Protein AF-A0A962XBY8-F1 (afdb_monomer)

Radius of gyration: 13.16 Å; Cα contacts (8 Å, |Δi|>4): 207; chains: 1; bounding box: 30×28×30 Å

Solvent-accessible surface area (backbone atoms only — not comparable to full-atom values): 6707 Å² total; per-residue (Å²): 103,71,78,61,36,73,37,82,27,82,61,38,67,49,79,42,83,53,82,60,37,78,82,29,11,80,44,38,37,76,54,48,51,42,21,38,78,32,38,23,48,26,38,40,35,40,16,16,25,25,55,62,75,61,38,72,72,44,94,37,46,77,48,57,77,46,77,25,89,48,69,56,82,91,74,88,79,80,87,74,90,57,76,45,75,57,98,93,44,76,49,51,70,91,45,39,77,48,75,62,96,90,48,74,48,78,36,85,55,81,92,120

Structure (mmCIF, N/CA/C/O backbone):
data_AF-A0A962XBY8-F1
#
_entry.id   AF-A0A962XBY8-F1
#
loop_
_atom_site.group_PDB
_atom_site.id
_atom_site.type_symbol
_atom_site.label_atom_id
_atom_site.label_alt_id
_atom_site.label_comp_id
_atom_site.label_asym_id
_atom_site.label_entity_id
_atom_site.label_seq_id
_atom_site.pdbx_PDB_ins_code
_atom_site.Cartn_x
_atom_site.Cartn_y
_atom_site.Cartn_z
_atom_site.occupancy
_atom_site.B_iso_or_equiv
_atom_site.auth_seq_id
_atom_site.auth_comp_id
_atom_site.auth_asym_id
_atom_site.auth_atom_id
_atom_site.pdbx_PDB_model_num
ATOM 1 N N . VAL A 1 1 ? 5.085 7.763 -0.174 1.00 92.06 1 VAL A N 1
ATOM 2 C CA . VAL A 1 1 ? 5.160 6.324 0.182 1.00 92.06 1 VAL A CA 1
ATOM 3 C C . VAL A 1 1 ? 6.107 6.115 1.346 1.00 92.06 1 VAL A C 1
ATOM 5 O O . VAL A 1 1 ? 5.601 6.061 2.448 1.00 92.06 1 VAL A O 1
ATOM 8 N N . ARG A 1 2 ? 7.439 6.112 1.156 1.00 95.56 2 ARG A N 1
ATOM 9 C CA . ARG A 1 2 ? 8.401 5.907 2.261 1.00 95.56 2 ARG A CA 1
ATOM 10 C C . ARG A 1 2 ? 8.105 6.756 3.501 1.00 95.56 2 ARG A C 1
ATOM 12 O O . ARG A 1 2 ? 7.897 6.184 4.550 1.00 95.56 2 ARG A O 1
ATOM 19 N N . SER A 1 3 ? 8.017 8.077 3.350 1.00 95.62 3 SER A N 1
ATOM 20 C CA . SER A 1 3 ? 7.776 8.987 4.479 1.00 95.62 3 SER A CA 1
ATOM 21 C C . SER A 1 3 ? 6.479 8.699 5.240 1.00 95.62 3 SER A C 1
ATOM 23 O O . SER A 1 3 ? 6.415 8.962 6.425 1.00 95.62 3 SER A O 1
ATOM 25 N N . ALA A 1 4 ? 5.450 8.173 4.566 1.00 96.00 4 ALA A N 1
ATOM 26 C CA . ALA A 1 4 ? 4.215 7.768 5.230 1.00 96.00 4 ALA A CA 1
ATOM 27 C C . ALA A 1 4 ? 4.419 6.456 6.000 1.00 96.00 4 ALA A C 1
ATOM 29 O O . ALA A 1 4 ? 3.989 6.346 7.133 1.00 96.00 4 ALA A O 1
ATOM 30 N N . LEU A 1 5 ? 5.131 5.490 5.413 1.00 97.38 5 LEU A N 1
ATOM 31 C CA . LEU A 1 5 ? 5.428 4.206 6.057 1.00 97.38 5 LEU A CA 1
ATOM 32 C C . LEU A 1 5 ? 6.431 4.315 7.215 1.00 97.38 5 LEU A C 1
ATOM 34 O O . LEU A 1 5 ? 6.529 3.378 7.991 1.00 97.38 5 LEU A O 1
ATOM 38 N N . GLU A 1 6 ? 7.170 5.425 7.324 1.00 97.56 6 GLU A N 1
ATOM 39 C CA . GLU A 1 6 ? 8.032 5.754 8.475 1.00 97.56 6 GLU A CA 1
ATOM 40 C C . GLU A 1 6 ? 7.229 6.247 9.694 1.00 97.56 6 GLU A C 1
ATOM 42 O O . GLU A 1 6 ? 7.770 6.321 10.795 1.00 97.56 6 GLU A O 1
ATOM 47 N N . GLU A 1 7 ? 5.957 6.609 9.513 1.00 97.50 7 GLU A N 1
ATOM 48 C CA . GLU A 1 7 ? 5.066 7.010 10.603 1.00 97.50 7 GLU A CA 1
ATOM 49 C C . GLU A 1 7 ? 4.386 5.777 11.228 1.00 97.50 7 GLU A C 1
ATOM 51 O O . GLU A 1 7 ? 4.189 4.774 10.531 1.00 97.50 7 GLU A O 1
ATOM 56 N N . PRO A 1 8 ? 3.972 5.850 12.511 1.00 97.94 8 PRO A N 1
ATOM 57 C CA . PRO A 1 8 ? 3.208 4.784 13.154 1.00 97.94 8 PRO A CA 1
ATOM 58 C C . PRO A 1 8 ? 1.958 4.429 12.348 1.00 97.94 8 PRO A C 1
ATOM 60 O O . PRO A 1 8 ? 1.123 5.287 12.050 1.00 97.94 8 PRO A O 1
ATOM 63 N N . GLY A 1 9 ? 1.836 3.162 11.970 1.00 96.88 9 GLY A N 1
ATOM 64 C CA . GLY A 1 9 ? 0.710 2.650 11.206 1.00 96.88 9 GLY A CA 1
ATOM 65 C C . GLY A 1 9 ? -0.546 2.529 12.055 1.00 96.88 9 GLY A C 1
ATOM 66 O O . GLY A 1 9 ? -1.615 2.890 11.577 1.00 96.88 9 GLY A O 1
ATOM 67 N N . ASP A 1 10 ? -0.430 2.082 13.309 1.00 96.69 10 ASP A N 1
ATOM 68 C CA . ASP A 1 10 ? -1.551 1.856 14.238 1.00 96.69 10 ASP A CA 1
ATOM 69 C C . ASP A 1 10 ? -2.688 1.018 13.617 1.00 96.69 10 ASP A C 1
ATOM 71 O O . ASP A 1 10 ? -3.874 1.296 13.798 1.00 96.69 10 ASP A O 1
ATOM 75 N N . GLY A 1 11 ? -2.329 0.008 12.818 1.00 96.25 11 GLY A N 1
ATOM 76 C CA . GLY A 1 11 ? -3.283 -0.836 12.095 1.00 96.25 11 GLY A CA 1
ATOM 77 C C . GLY A 1 11 ? -3.970 -0.150 10.907 1.00 96.25 11 GLY A C 1
ATOM 78 O O . GLY A 1 11 ? -4.914 -0.703 10.345 1.00 96.25 11 GLY A O 1
ATOM 79 N N . ARG A 1 12 ? -3.519 1.040 10.490 1.00 97.69 12 ARG A N 1
ATOM 80 C CA . ARG A 1 12 ? -4.036 1.729 9.299 1.00 97.69 12 ARG A CA 1
ATOM 81 C C . ARG A 1 12 ? -3.569 1.054 8.011 1.00 97.69 12 ARG A C 1
ATOM 83 O O . ARG A 1 12 ? -2.584 0.313 7.978 1.00 97.69 12 ARG A O 1
ATOM 90 N N . VAL A 1 13 ? -4.283 1.356 6.930 1.00 98.25 13 VAL A N 1
ATOM 91 C CA . VAL A 1 13 ? -3.955 0.930 5.566 1.00 98.25 13 VAL A CA 1
ATOM 92 C C . VAL A 1 13 ? -3.509 2.144 4.756 1.00 98.25 13 VAL A C 1
ATOM 94 O O . VAL A 1 13 ? -4.223 3.144 4.691 1.00 98.25 13 VAL A O 1
ATOM 97 N N . LEU A 1 14 ? -2.344 2.064 4.110 1.00 98.31 14 LEU A N 1
ATOM 98 C CA . LEU A 1 14 ? -1.866 3.118 3.215 1.00 98.31 14 LEU A CA 1
ATOM 99 C C . LEU A 1 14 ? -2.427 2.909 1.807 1.00 98.31 14 LEU A C 1
ATOM 101 O O . LEU A 1 14 ? -2.118 1.913 1.157 1.00 98.31 14 LEU A O 1
ATOM 105 N N . VAL A 1 15 ? -3.172 3.884 1.287 1.00 98.38 15 VAL A N 1
ATOM 106 C CA . VAL A 1 15 ? -3.629 3.884 -0.110 1.00 98.38 15 VAL A CA 1
ATOM 107 C C . VAL A 1 15 ? -2.764 4.821 -0.944 1.00 98.38 15 VAL A C 1
ATOM 109 O O . VAL A 1 15 ? -2.611 5.996 -0.621 1.00 98.38 15 VAL A O 1
ATOM 112 N N . VAL A 1 16 ? -2.200 4.308 -2.035 1.00 97.88 16 VAL A N 1
ATOM 113 C CA . VAL A 1 16 ? -1.316 5.052 -2.934 1.00 97.88 16 VAL A CA 1
ATOM 114 C C . VAL A 1 16 ? -1.897 5.057 -4.338 1.00 97.88 16 VAL A C 1
ATOM 116 O O . VAL A 1 16 ? -1.961 4.018 -4.999 1.00 97.88 16 VAL A O 1
ATOM 119 N N . ASP A 1 17 ? -2.240 6.244 -4.833 1.00 97.81 17 ASP A N 1
ATOM 120 C CA . ASP A 1 17 ? -2.570 6.419 -6.242 1.00 97.81 17 ASP A CA 1
ATOM 121 C C . ASP A 1 17 ? -1.311 6.683 -7.082 1.00 97.81 17 ASP A C 1
ATOM 123 O O . ASP A 1 17 ? -0.745 7.775 -7.085 1.00 97.81 17 ASP A O 1
ATOM 127 N N . GLY A 1 18 ? -0.852 5.654 -7.795 1.00 96.69 18 GLY A N 1
ATOM 128 C CA . GLY A 1 18 ? 0.250 5.733 -8.753 1.00 96.69 18 GLY A CA 1
ATOM 129 C C . GLY A 1 18 ? -0.172 6.129 -10.169 1.00 96.69 18 GLY A C 1
ATOM 130 O O . GLY A 1 18 ? 0.623 5.977 -11.104 1.00 96.69 18 GLY A O 1
ATOM 131 N N . GLY A 1 19 ? -1.428 6.544 -10.358 1.00 96.62 19 GLY A N 1
ATOM 132 C CA . GLY A 1 19 ? -2.034 6.786 -11.664 1.00 96.62 19 GLY A CA 1
ATOM 133 C C . GLY A 1 19 ? -2.202 5.516 -12.503 1.00 96.62 19 GLY A C 1
ATOM 134 O O . GLY A 1 19 ? -2.254 5.601 -13.728 1.00 96.62 19 GLY A O 1
ATOM 135 N N . GLY A 1 20 ? -2.195 4.332 -11.878 1.00 97.12 20 GLY A N 1
ATOM 136 C CA . GLY A 1 20 ? -2.258 3.043 -12.573 1.00 97.12 20 GLY A CA 1
ATOM 137 C C . GLY A 1 20 ? -1.025 2.744 -13.434 1.00 97.12 20 GLY A C 1
ATOM 138 O O . GLY A 1 20 ? -1.085 1.944 -14.366 1.00 97.12 20 GLY A O 1
ATOM 139 N N . SER A 1 21 ? 0.102 3.417 -13.176 1.00 96.69 21 SER A N 1
ATOM 140 C CA . SER A 1 21 ? 1.305 3.276 -13.996 1.00 96.69 21 SER A CA 1
ATOM 141 C C . SER A 1 21 ? 1.921 1.883 -13.861 1.00 96.69 21 SER A C 1
ATOM 143 O O . SER A 1 21 ? 2.378 1.495 -12.787 1.00 96.69 21 SER A O 1
ATOM 145 N N . MET A 1 22 ? 2.062 1.196 -14.997 1.00 97.56 22 MET A N 1
ATOM 146 C CA . MET A 1 22 ? 2.742 -0.102 -15.102 1.00 97.56 22 MET A CA 1
ATOM 147 C C . MET A 1 22 ? 4.238 0.012 -15.441 1.00 97.56 22 MET A C 1
ATOM 149 O O . MET A 1 22 ? 4.875 -0.981 -15.763 1.00 97.56 22 MET A O 1
ATOM 153 N N . ARG A 1 23 ? 4.811 1.225 -15.430 1.00 97.25 23 ARG A N 1
ATOM 154 C CA . ARG A 1 23 ? 6.182 1.497 -15.922 1.00 97.25 23 ARG A CA 1
ATOM 155 C C . ARG A 1 23 ? 7.280 1.359 -14.865 1.00 97.25 23 ARG A C 1
ATOM 157 O O . ARG A 1 23 ? 8.461 1.351 -15.203 1.00 97.25 23 ARG A O 1
ATOM 164 N N . CYS A 1 24 ? 6.915 1.362 -13.587 1.00 96.69 24 CYS A N 1
ATOM 165 C CA . CYS A 1 24 ? 7.847 1.249 -12.469 1.00 96.69 24 CYS A CA 1
ATOM 166 C C . CYS A 1 24 ? 7.112 0.849 -11.186 1.00 96.69 24 CYS A C 1
ATOM 168 O O . CYS A 1 24 ? 5.906 1.053 -11.064 1.00 96.69 24 CYS A O 1
ATOM 170 N N . ALA A 1 25 ? 7.856 0.298 -10.231 1.00 97.62 25 ALA A N 1
ATOM 171 C CA . ALA A 1 25 ? 7.363 -0.097 -8.925 1.00 97.62 25 ALA A CA 1
ATOM 172 C C . ALA A 1 25 ? 7.411 1.052 -7.908 1.00 97.62 25 ALA A C 1
ATOM 174 O O . ALA A 1 25 ? 8.436 1.733 -7.751 1.00 97.62 25 ALA A O 1
ATOM 175 N N . LEU A 1 26 ? 6.307 1.232 -7.183 1.00 97.25 26 LEU A N 1
ATOM 176 C CA . LEU A 1 26 ? 6.166 2.209 -6.098 1.00 97.25 26 LEU A CA 1
ATOM 177 C C . LEU A 1 26 ? 6.527 1.631 -4.723 1.00 97.25 26 LEU A C 1
ATOM 179 O O . LEU A 1 26 ? 6.893 2.388 -3.824 1.00 97.25 26 LEU A O 1
ATOM 183 N N . LEU A 1 27 ? 6.473 0.305 -4.591 1.00 97.69 27 LEU A N 1
ATOM 184 C CA . LEU A 1 27 ? 6.789 -0.454 -3.383 1.00 97.69 27 LEU A CA 1
ATOM 185 C C . LEU A 1 27 ? 7.668 -1.657 -3.737 1.00 97.69 27 LEU A C 1
ATOM 187 O O . LEU A 1 27 ? 7.494 -2.265 -4.793 1.00 97.69 27 LEU A O 1
ATOM 191 N N . GLY A 1 28 ? 8.608 -1.970 -2.853 1.00 98.06 28 GLY A N 1
ATOM 192 C CA . GLY A 1 28 ? 9.381 -3.211 -2.847 1.00 98.06 28 GLY A CA 1
ATOM 193 C C . GLY A 1 28 ? 9.458 -3.754 -1.422 1.00 98.06 28 GLY A C 1
ATOM 194 O O . GLY A 1 28 ? 8.945 -3.109 -0.503 1.00 98.06 28 GLY A O 1
ATOM 195 N N . ASP A 1 29 ? 10.130 -4.886 -1.262 1.00 98.12 29 ASP A N 1
ATOM 196 C CA . ASP A 1 29 ? 10.375 -5.588 0.007 1.00 98.12 29 ASP A CA 1
ATOM 197 C C . ASP A 1 29 ? 10.760 -4.657 1.170 1.00 98.12 29 ASP A C 1
ATOM 199 O O . ASP A 1 29 ? 10.032 -4.579 2.149 1.00 98.12 29 ASP A O 1
ATOM 203 N N . GLN A 1 30 ? 11.787 -3.820 1.011 1.00 98.06 30 GLN A N 1
ATOM 204 C CA . GLN A 1 30 ? 12.281 -2.916 2.061 1.00 98.06 30 GLN A CA 1
ATOM 205 C C . GLN A 1 30 ? 11.240 -1.912 2.569 1.00 98.06 30 GLN A C 1
ATOM 207 O O . GLN A 1 30 ? 11.378 -1.354 3.652 1.00 98.06 30 GLN A O 1
ATOM 212 N N . LEU A 1 31 ? 10.260 -1.556 1.734 1.00 98.19 31 LEU A N 1
ATOM 213 C CA . LEU A 1 31 ? 9.177 -0.673 2.161 1.00 98.19 31 LEU A CA 1
ATOM 214 C C . LEU A 1 31 ? 8.025 -1.462 2.782 1.00 98.19 31 LEU A C 1
ATOM 216 O O . LEU A 1 31 ? 7.323 -0.899 3.611 1.00 98.19 31 LEU A O 1
ATOM 220 N N . ALA A 1 32 ? 7.827 -2.719 2.385 1.00 98.56 32 ALA A N 1
ATOM 221 C CA . ALA A 1 32 ? 6.882 -3.612 3.043 1.00 98.56 32 ALA A CA 1
ATOM 222 C C . ALA A 1 32 ? 7.374 -3.980 4.455 1.00 98.56 32 ALA A C 1
ATOM 224 O O . ALA A 1 32 ? 6.604 -3.838 5.395 1.00 98.56 32 ALA A O 1
ATOM 225 N N . GLU A 1 33 ? 8.658 -4.318 4.618 1.00 98.56 33 GLU A N 1
ATOM 226 C CA . GLU A 1 33 ? 9.309 -4.530 5.926 1.00 98.56 33 GLU A CA 1
ATOM 227 C C . GLU A 1 33 ? 9.132 -3.302 6.824 1.00 98.56 33 GLU A C 1
ATOM 229 O O . GLU A 1 33 ? 8.621 -3.398 7.930 1.00 98.56 33 GLU A O 1
ATOM 234 N N . LEU A 1 34 ? 9.439 -2.109 6.307 1.00 98.56 34 LEU A N 1
ATOM 235 C CA . LEU A 1 34 ? 9.257 -0.863 7.054 1.00 98.56 34 LEU A CA 1
ATOM 236 C C . LEU A 1 34 ? 7.798 -0.626 7.485 1.00 98.56 34 LEU A C 1
ATOM 238 O O . LEU A 1 34 ? 7.546 -0.039 8.534 1.00 98.56 34 LEU A O 1
ATOM 242 N N . ALA A 1 35 ? 6.832 -1.036 6.663 1.00 98.56 35 ALA A N 1
ATOM 243 C CA . ALA A 1 35 ? 5.418 -0.915 6.995 1.00 98.56 35 ALA A CA 1
ATOM 244 C C . ALA A 1 35 ? 5.025 -1.878 8.122 1.00 98.56 35 ALA A C 1
ATOM 246 O O . ALA A 1 35 ? 4.324 -1.475 9.048 1.00 98.56 35 ALA A O 1
ATOM 247 N N . GLU A 1 36 ? 5.502 -3.121 8.055 1.00 98.50 36 GLU A N 1
ATOM 248 C CA . GLU A 1 36 ? 5.331 -4.116 9.113 1.00 98.50 36 GLU A CA 1
ATOM 249 C C . GLU A 1 36 ? 5.946 -3.629 10.433 1.00 98.50 36 GLU A C 1
ATOM 251 O O . GLU A 1 36 ? 5.251 -3.567 11.447 1.00 98.50 36 GLU A O 1
ATOM 256 N N . GLU A 1 37 ? 7.210 -3.196 10.406 1.00 98.50 37 GLU A N 1
ATOM 257 C CA . GLU A 1 37 ? 7.945 -2.690 11.572 1.00 98.50 37 GLU A CA 1
ATOM 258 C C . GLU A 1 37 ? 7.222 -1.519 12.255 1.00 98.50 37 GLU A C 1
ATOM 260 O O . GLU A 1 37 ? 7.226 -1.414 13.482 1.00 98.50 37 GLU A O 1
ATOM 265 N N . ASN A 1 38 ? 6.565 -0.656 11.473 1.00 98.62 38 ASN A N 1
ATOM 266 C CA . ASN A 1 38 ? 5.803 0.482 11.987 1.00 98.62 38 ASN A CA 1
ATOM 267 C C . ASN A 1 38 ? 4.321 0.171 12.259 1.00 98.62 38 ASN A C 1
ATOM 269 O O . ASN A 1 38 ? 3.560 1.081 12.583 1.00 98.62 38 ASN A O 1
ATOM 273 N N . GLY A 1 39 ? 3.884 -1.087 12.161 1.00 98.31 39 GLY A N 1
ATOM 274 C CA . GLY A 1 39 ? 2.538 -1.511 12.557 1.00 98.31 39 GLY A CA 1
ATOM 275 C C . GLY A 1 39 ? 1.425 -1.129 11.577 1.00 98.31 39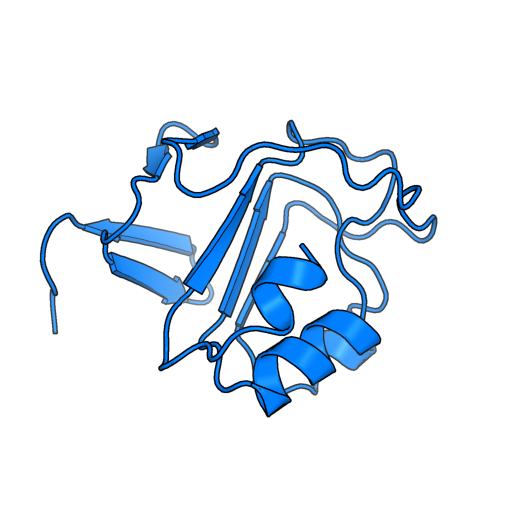 GLY A C 1
ATOM 276 O O . GLY A 1 39 ? 0.286 -0.903 11.992 1.00 98.31 39 GLY A O 1
ATOM 277 N N . TRP A 1 40 ? 1.726 -1.022 10.283 1.00 98.69 40 TRP A N 1
ATOM 278 C CA . TRP A 1 40 ? 0.708 -0.878 9.239 1.00 98.69 40 TRP A CA 1
ATOM 279 C C . TRP A 1 40 ? -0.015 -2.207 9.005 1.00 98.69 40 TRP A C 1
ATOM 281 O O . TRP A 1 40 ? 0.616 -3.256 8.917 1.00 98.69 40 TRP A O 1
ATOM 291 N N . ALA A 1 41 ? -1.340 -2.172 8.837 1.00 98.12 41 ALA A N 1
ATOM 292 C CA . ALA A 1 41 ? -2.107 -3.374 8.496 1.00 98.12 41 ALA A CA 1
ATOM 293 C C . ALA A 1 41 ? -1.945 -3.761 7.018 1.00 98.12 41 ALA A C 1
ATOM 295 O O . ALA A 1 41 ? -2.000 -4.938 6.657 1.00 98.12 41 ALA A O 1
ATOM 296 N N . GLY A 1 42 ? -1.746 -2.771 6.144 1.00 98.25 42 GLY A N 1
ATOM 297 C CA . GLY A 1 42 ? -1.552 -3.040 4.730 1.00 98.25 42 GLY A CA 1
ATOM 298 C C . GLY A 1 42 ? -1.323 -1.818 3.853 1.00 98.25 42 GLY A C 1
ATOM 299 O O . GLY A 1 42 ? -1.364 -0.669 4.294 1.00 98.25 42 GLY A O 1
ATOM 300 N N . ILE A 1 43 ? -1.080 -2.089 2.573 1.00 98.62 43 ILE A N 1
ATOM 301 C CA . ILE A 1 43 ? -0.773 -1.111 1.536 1.00 98.62 43 ILE A CA 1
ATOM 302 C C . ILE A 1 43 ? -1.554 -1.471 0.267 1.00 98.62 43 ILE A C 1
ATOM 304 O O . ILE A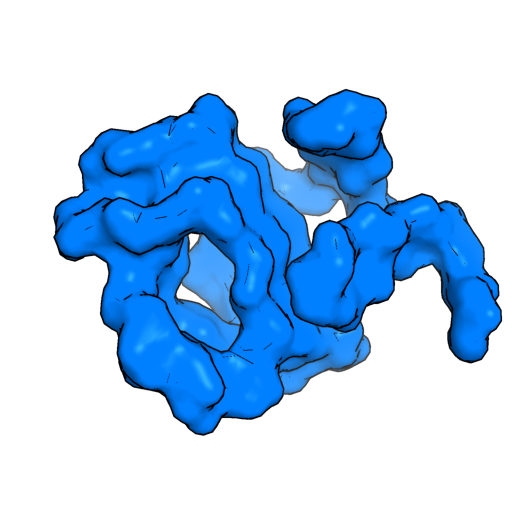 1 43 ? -1.441 -2.577 -0.264 1.00 98.62 43 ILE A O 1
ATOM 308 N N . VAL A 1 44 ? -2.314 -0.516 -0.262 1.00 98.50 44 VAL A N 1
ATOM 309 C CA . VAL A 1 44 ? -3.024 -0.626 -1.542 1.00 98.50 44 VAL A CA 1
ATOM 310 C C . VAL A 1 44 ? -2.383 0.322 -2.545 1.00 98.50 44 VAL A C 1
ATOM 312 O O . VAL A 1 44 ? -2.282 1.521 -2.296 1.00 98.50 44 VAL A O 1
ATOM 315 N N . ILE A 1 45 ? -1.960 -0.195 -3.696 1.00 98.19 45 ILE A N 1
ATOM 316 C CA . ILE A 1 45 ? -1.249 0.572 -4.721 1.00 98.19 45 ILE A CA 1
ATOM 317 C C . ILE A 1 45 ? -1.988 0.497 -6.052 1.00 98.19 45 ILE A C 1
ATOM 319 O O . ILE A 1 45 ? -2.022 -0.543 -6.708 1.00 98.19 45 ILE A O 1
ATOM 323 N N . ASN A 1 46 ? -2.493 1.638 -6.519 1.00 98.25 46 ASN A N 1
ATOM 324 C CA . ASN A 1 46 ? -2.921 1.803 -7.906 1.00 98.25 46 ASN A CA 1
ATOM 325 C C . ASN A 1 46 ? -1.692 1.967 -8.821 1.00 98.25 46 ASN A C 1
ATOM 327 O O . ASN A 1 46 ? -1.353 3.066 -9.265 1.00 98.25 46 ASN A O 1
ATOM 331 N N . GLY A 1 47 ? -0.970 0.871 -9.039 1.00 98.00 47 GLY A N 1
ATOM 332 C CA . GLY A 1 47 ? 0.295 0.812 -9.769 1.00 98.00 47 GLY A CA 1
ATOM 333 C C . GLY A 1 47 ? 1.029 -0.506 -9.517 1.00 98.00 47 GLY A C 1
ATOM 334 O O . GLY A 1 47 ? 0.454 -1.446 -8.966 1.00 98.00 47 GLY A O 1
ATOM 335 N N . CYS A 1 48 ? 2.302 -0.577 -9.911 1.00 98.25 48 CYS A N 1
ATOM 336 C CA . CYS A 1 48 ? 3.120 -1.777 -9.717 1.00 98.25 48 CYS A CA 1
ATOM 337 C C . CYS A 1 48 ? 3.909 -1.790 -8.402 1.00 98.25 48 CYS A C 1
ATOM 339 O O . CYS A 1 48 ? 4.304 -0.750 -7.864 1.00 98.25 48 CYS A O 1
ATOM 341 N N . ILE A 1 49 ? 4.242 -3.004 -7.971 1.00 98.50 49 ILE A N 1
ATOM 342 C CA . ILE A 1 49 ? 5.252 -3.306 -6.948 1.00 98.50 49 ILE A CA 1
ATOM 343 C C . ILE A 1 49 ? 6.416 -4.084 -7.561 1.00 98.50 49 ILE A C 1
ATOM 345 O O . ILE A 1 49 ? 6.425 -4.381 -8.754 1.00 98.50 49 ILE A O 1
ATOM 349 N N . ARG A 1 50 ? 7.411 -4.426 -6.754 1.00 98.44 50 ARG A N 1
ATOM 350 C CA . ARG A 1 50 ? 8.475 -5.375 -7.094 1.00 98.44 50 ARG A CA 1
ATOM 351 C C . ARG A 1 50 ? 8.765 -6.270 -5.896 1.00 98.44 50 ARG A C 1
ATOM 353 O O . ARG A 1 50 ? 8.212 -6.036 -4.831 1.00 98.44 50 ARG A O 1
ATOM 360 N N . ASP A 1 51 ? 9.629 -7.262 -6.084 1.00 98.19 51 ASP A N 1
ATOM 361 C CA . ASP A 1 51 ? 10.073 -8.163 -5.013 1.00 98.19 51 ASP A CA 1
ATOM 362 C C . ASP A 1 51 ? 8.899 -8.958 -4.396 1.00 98.19 51 ASP A C 1
ATOM 364 O O . ASP A 1 51 ? 8.878 -9.262 -3.210 1.00 98.19 51 ASP A O 1
ATOM 368 N N . SER A 1 52 ? 7.901 -9.314 -5.218 1.00 97.88 52 SER A N 1
ATOM 369 C CA . SER A 1 52 ? 6.631 -9.908 -4.766 1.00 97.88 52 SER A CA 1
ATOM 370 C C . SER A 1 52 ? 6.783 -11.212 -3.988 1.00 97.88 52 SER A C 1
ATOM 372 O O . SER A 1 52 ? 5.956 -11.494 -3.132 1.00 97.88 52 SER A O 1
ATOM 374 N N . ALA A 1 53 ? 7.815 -12.006 -4.289 1.00 98.19 53 ALA A N 1
ATOM 375 C CA . ALA A 1 53 ? 8.098 -13.234 -3.552 1.00 98.19 53 ALA A CA 1
ATOM 376 C C . ALA A 1 53 ? 8.517 -12.934 -2.105 1.00 98.19 53 ALA A C 1
ATOM 378 O O . ALA A 1 53 ? 7.987 -13.551 -1.195 1.00 98.19 53 ALA A O 1
ATOM 379 N N . ALA A 1 54 ? 9.393 -11.946 -1.902 1.00 98.31 54 ALA A N 1
ATOM 380 C CA . ALA A 1 54 ? 9.790 -11.506 -0.567 1.00 98.31 54 ALA A CA 1
ATOM 381 C C . ALA A 1 54 ? 8.623 -10.822 0.159 1.00 98.31 54 ALA A C 1
ATOM 383 O O . ALA A 1 54 ? 8.355 -11.126 1.312 1.00 98.31 54 ALA A O 1
ATOM 384 N N . ILE A 1 55 ? 7.860 -9.969 -0.538 1.00 98.38 55 ILE A N 1
ATOM 385 C CA . ILE A 1 55 ? 6.665 -9.323 0.033 1.00 98.38 55 ILE A CA 1
ATOM 386 C C . ILE A 1 55 ? 5.641 -10.346 0.536 1.00 98.38 55 ILE A C 1
ATOM 388 O O . ILE A 1 55 ? 5.022 -10.109 1.565 1.00 98.38 55 ILE A O 1
ATOM 392 N N . ALA A 1 56 ? 5.472 -11.479 -0.149 1.00 97.62 56 ALA A N 1
ATOM 393 C CA . ALA A 1 56 ? 4.536 -12.522 0.269 1.00 97.62 56 ALA A CA 1
ATOM 394 C C . ALA A 1 56 ? 4.911 -13.202 1.602 1.00 97.62 56 ALA A C 1
ATOM 396 O O . ALA A 1 56 ? 4.058 -13.851 2.202 1.00 97.62 56 ALA A O 1
ATOM 397 N N . GLU A 1 57 ? 6.160 -13.066 2.056 1.00 98.44 57 GLU A N 1
ATOM 398 C CA . GLU A 1 57 ? 6.642 -13.611 3.330 1.00 98.44 57 GLU A CA 1
ATOM 399 C C . GLU A 1 57 ? 6.573 -12.590 4.481 1.00 98.44 57 GLU A C 1
ATOM 401 O O . GLU A 1 57 ? 6.723 -12.969 5.641 1.00 98.44 57 GLU A O 1
ATOM 406 N N . ILE A 1 58 ? 6.318 -11.312 4.181 1.00 98.38 58 ILE A N 1
ATOM 407 C CA . ILE A 1 58 ? 6.235 -10.235 5.174 1.00 98.38 58 ILE A CA 1
ATOM 408 C C . ILE A 1 58 ? 4.793 -10.152 5.699 1.00 98.38 58 ILE A C 1
ATOM 410 O O . ILE A 1 58 ? 3.860 -10.110 4.891 1.00 98.38 58 ILE A O 1
ATOM 414 N N . PRO A 1 59 ? 4.561 -10.084 7.024 1.00 97.94 59 PRO A N 1
ATOM 415 C CA . PRO A 1 59 ? 3.219 -10.076 7.603 1.00 97.94 59 PRO A CA 1
ATOM 416 C C . PRO A 1 59 ? 2.538 -8.693 7.520 1.00 97.94 59 PRO A C 1
ATOM 418 O O . PRO A 1 59 ? 2.053 -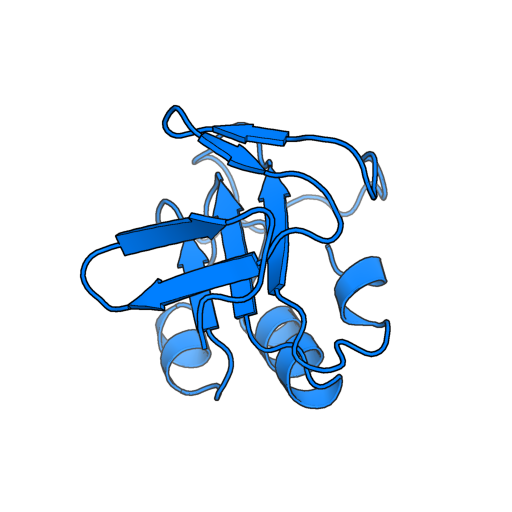8.154 8.511 1.00 97.94 59 PRO A O 1
ATOM 421 N N . VAL A 1 60 ? 2.456 -8.135 6.308 1.00 98.12 60 VAL A N 1
ATOM 422 C CA . VAL A 1 60 ? 1.723 -6.908 5.967 1.00 98.12 60 VAL A CA 1
ATOM 423 C C . VAL A 1 60 ? 0.906 -7.127 4.693 1.00 98.12 60 VAL A C 1
ATOM 425 O O . VAL A 1 60 ? 1.390 -7.690 3.710 1.00 98.12 60 VAL A O 1
ATOM 428 N N . GLY A 1 61 ? -0.352 -6.681 4.671 1.00 98.06 61 GLY A N 1
ATOM 429 C CA . GLY A 1 61 ? -1.193 -6.831 3.482 1.00 98.06 61 GLY A CA 1
ATOM 430 C C . GLY A 1 61 ? -0.697 -5.964 2.320 1.00 98.06 61 GLY A C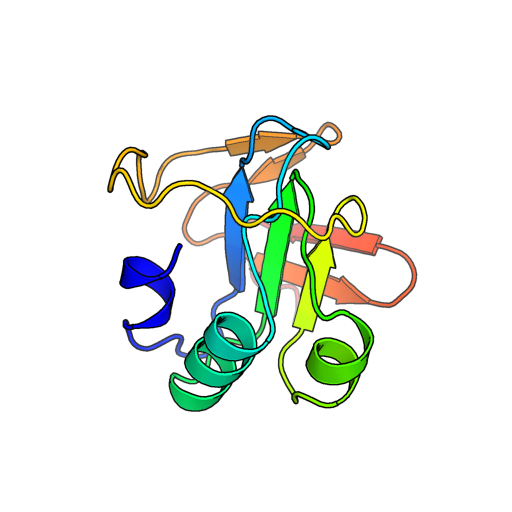 1
ATOM 431 O O . GLY A 1 61 ? -0.465 -4.772 2.499 1.00 98.06 61 GLY A O 1
ATOM 432 N N . VAL A 1 62 ? -0.582 -6.510 1.105 1.00 98.31 62 VAL A N 1
ATOM 433 C CA . VAL A 1 62 ? -0.239 -5.723 -0.094 1.00 98.31 62 VAL A CA 1
ATOM 434 C C . VAL A 1 62 ? -1.170 -6.061 -1.257 1.00 98.31 62 VAL A C 1
ATOM 436 O O . VAL A 1 62 ? -1.265 -7.209 -1.685 1.00 98.31 62 VAL A O 1
ATOM 439 N N . LYS A 1 63 ? -1.827 -5.040 -1.818 1.00 98.12 63 LYS A N 1
ATOM 440 C CA . LYS A 1 63 ? -2.597 -5.130 -3.071 1.00 98.12 63 LYS A CA 1
ATOM 441 C C . LYS A 1 63 ? -2.028 -4.164 -4.103 1.00 98.12 63 LYS A C 1
ATOM 443 O O . LYS A 1 63 ? -1.795 -2.996 -3.806 1.00 98.12 63 LYS A O 1
ATOM 448 N N . ALA A 1 64 ? -1.823 -4.645 -5.325 1.00 98.00 64 ALA A N 1
ATOM 449 C CA . ALA A 1 64 ? -1.260 -3.867 -6.424 1.00 98.00 64 ALA A CA 1
ATOM 450 C C . ALA A 1 64 ? -1.770 -4.357 -7.785 1.00 98.00 64 ALA A C 1
ATOM 452 O O . ALA A 1 64 ? -2.292 -5.465 -7.885 1.00 98.00 64 ALA A O 1
ATOM 453 N N . LEU A 1 65 ? -1.583 -3.560 -8.843 1.00 97.81 65 LEU A N 1
ATOM 454 C CA . LEU A 1 65 ? -1.996 -3.932 -10.206 1.00 97.81 65 LEU A CA 1
ATOM 455 C C . LEU A 1 65 ? -1.077 -4.972 -10.861 1.00 97.81 65 LEU A C 1
ATOM 457 O O . LEU A 1 65 ? -1.474 -5.639 -11.813 1.00 97.81 65 LEU A O 1
ATOM 461 N N . GLY A 1 66 ? 0.163 -5.092 -10.391 1.00 97.62 66 GLY A N 1
ATOM 462 C CA . GLY A 1 66 ? 1.119 -6.055 -10.921 1.00 97.62 66 GLY A CA 1
ATOM 463 C C . GLY A 1 66 ? 2.537 -5.840 -10.410 1.00 97.62 66 GLY A C 1
ATOM 464 O O . GLY A 1 66 ? 2.786 -5.040 -9.505 1.00 97.62 66 GLY A O 1
ATOM 465 N N . VAL A 1 67 ? 3.475 -6.563 -11.019 1.00 98.31 67 VAL A N 1
ATOM 466 C CA . VAL A 1 67 ? 4.900 -6.516 -10.681 1.00 98.31 67 VAL A CA 1
ATOM 467 C C . VAL A 1 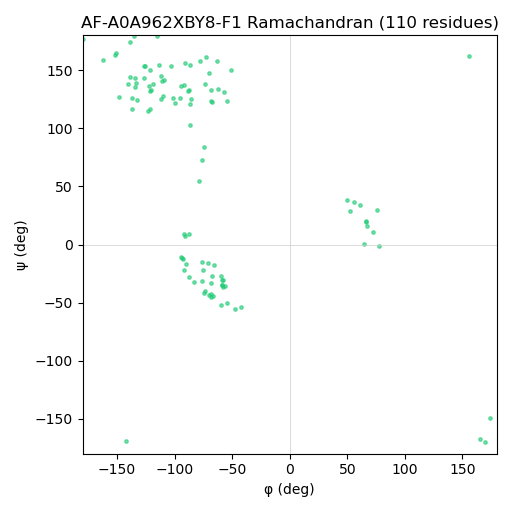67 ? 5.713 -5.867 -11.799 1.00 98.31 67 VAL A C 1
ATOM 469 O O . VAL A 1 67 ? 5.457 -6.094 -12.980 1.00 98.31 67 VAL A O 1
ATOM 472 N N . HIS A 1 68 ? 6.706 -5.054 -11.443 1.00 98.31 68 HIS A N 1
ATOM 473 C CA . HIS A 1 68 ? 7.616 -4.421 -12.393 1.00 98.31 68 HIS A CA 1
ATOM 474 C C . HIS A 1 68 ? 9.012 -4.219 -11.774 1.00 98.31 68 HIS A C 1
ATOM 476 O O . HIS A 1 68 ? 9.123 -3.561 -10.746 1.00 98.31 68 HIS A O 1
ATOM 482 N N . PRO A 1 69 ? 10.113 -4.672 -12.401 1.00 97.31 69 PRO A N 1
ATOM 483 C CA . PRO A 1 69 ? 11.439 -4.683 -11.765 1.00 97.31 69 PRO A CA 1
ATOM 484 C C . PRO A 1 69 ? 12.043 -3.286 -11.523 1.00 97.31 69 PRO A C 1
ATOM 486 O O . PRO A 1 69 ? 12.766 -3.059 -10.549 1.00 97.31 69 PRO A O 1
ATOM 489 N N . LEU A 1 70 ? 11.768 -2.326 -12.412 1.00 97.69 70 LEU A N 1
ATOM 490 C CA . LEU A 1 70 ? 12.297 -0.963 -12.304 1.00 97.69 70 LEU A CA 1
ATOM 491 C C . LEU A 1 70 ? 11.693 -0.220 -11.106 1.00 97.69 70 LEU A C 1
ATOM 493 O O . LEU A 1 70 ? 10.482 -0.024 -11.056 1.00 97.69 70 LEU A O 1
ATOM 497 N N . LYS A 1 71 ? 12.534 0.281 -10.198 1.00 95.06 71 LYS A N 1
ATOM 498 C CA . LYS A 1 71 ? 12.104 1.153 -9.093 1.00 95.06 71 LYS A CA 1
ATOM 499 C C . LYS A 1 71 ? 11.664 2.535 -9.583 1.00 95.06 71 LYS A C 1
ATOM 501 O O . LYS A 1 71 ? 12.242 3.086 -10.521 1.00 95.06 71 LYS A O 1
ATOM 506 N N . SER A 1 72 ? 10.697 3.131 -8.897 1.00 93.69 72 SER A N 1
ATOM 507 C CA . SER A 1 72 ? 10.354 4.544 -9.071 1.00 93.69 72 SER A CA 1
ATOM 508 C C . SER A 1 72 ? 11.505 5.481 -8.672 1.00 93.69 72 SER A C 1
ATOM 510 O O . SER A 1 72 ? 12.411 5.134 -7.905 1.00 93.69 72 SER A O 1
ATOM 512 N N . VAL A 1 73 ? 11.480 6.702 -9.211 1.00 91.69 73 VAL A N 1
ATOM 513 C CA . VAL A 1 73 ? 12.452 7.749 -8.871 1.00 91.69 73 VAL A CA 1
ATOM 514 C C . VAL A 1 73 ? 11.969 8.491 -7.627 1.00 91.69 73 VAL A C 1
ATOM 516 O O . VAL A 1 73 ? 10.869 9.041 -7.611 1.00 91.69 73 VAL A O 1
ATOM 519 N N . LYS A 1 74 ? 12.811 8.557 -6.593 1.00 84.69 74 LYS A N 1
ATOM 520 C CA . LYS A 1 74 ? 12.517 9.260 -5.337 1.00 84.69 74 LYS A CA 1
ATOM 521 C C . LYS A 1 74 ? 12.607 10.778 -5.534 1.00 84.69 74 LYS A C 1
ATOM 523 O O . LYS A 1 74 ? 13.647 11.371 -5.279 1.00 84.69 74 LYS A O 1
ATOM 528 N N . ARG A 1 75 ? 11.528 11.400 -6.016 1.00 85.38 75 ARG A N 1
ATOM 529 C CA . ARG A 1 75 ? 11.445 12.866 -6.181 1.00 85.38 75 ARG A CA 1
ATOM 530 C C . ARG A 1 75 ? 10.824 13.594 -4.987 1.00 85.38 75 ARG A C 1
ATOM 532 O O . ARG A 1 75 ? 10.881 14.812 -4.952 1.00 85.38 75 ARG A O 1
ATOM 539 N N . GLY A 1 76 ? 10.217 12.868 -4.043 1.00 81.94 76 GLY A N 1
ATOM 540 C CA . GLY A 1 76 ? 9.503 13.470 -2.906 1.00 81.94 76 GLY A CA 1
ATOM 541 C C . GLY A 1 76 ? 8.236 14.236 -3.304 1.00 81.94 76 GLY A C 1
ATOM 542 O O . GLY A 1 76 ? 7.736 15.029 -2.521 1.00 81.94 76 GLY A O 1
ATOM 543 N N . ILE A 1 77 ? 7.737 14.015 -4.522 1.00 87.44 77 ILE A N 1
ATOM 544 C CA . ILE A 1 77 ? 6.552 14.680 -5.066 1.00 87.44 77 ILE A CA 1
ATOM 545 C C . ILE A 1 77 ? 5.331 13.798 -4.805 1.00 87.44 77 ILE A C 1
ATOM 547 O O . ILE A 1 77 ? 5.390 12.585 -5.024 1.00 87.44 77 ILE A O 1
ATOM 551 N N . GLY A 1 78 ? 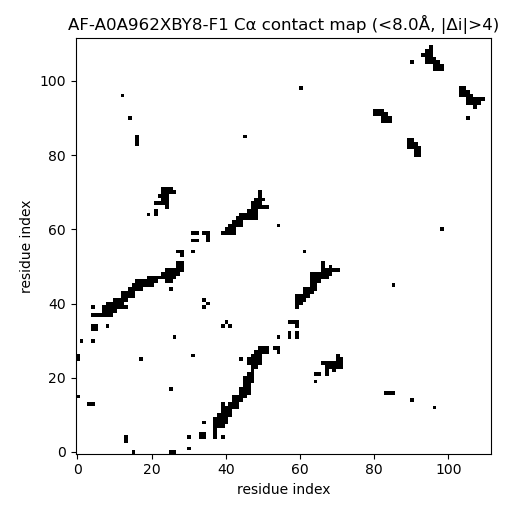4.239 14.420 -4.377 1.00 90.25 78 GLY A N 1
ATOM 552 C CA . GLY A 1 78 ? 2.942 13.798 -4.148 1.00 90.25 78 GLY A CA 1
ATOM 553 C C . GLY A 1 78 ? 2.141 14.605 -3.134 1.00 90.25 78 GLY A C 1
ATOM 554 O O . GLY A 1 78 ? 2.703 15.409 -2.393 1.00 90.25 78 GLY A O 1
ATOM 555 N N . GLU A 1 79 ? 0.838 14.375 -3.107 1.00 95.25 79 GLU A N 1
ATOM 556 C CA . GLU A 1 79 ? -0.064 14.916 -2.092 1.00 95.25 79 GLU A CA 1
ATOM 557 C C . GLU A 1 79 ? -0.398 13.809 -1.085 1.00 95.25 79 GLU A C 1
ATOM 559 O O . GLU A 1 79 ? -0.297 12.618 -1.396 1.00 95.25 79 GLU A O 1
ATOM 564 N N . ARG A 1 80 ? -0.735 14.197 0.146 1.00 95.62 80 ARG A N 1
ATOM 565 C CA . ARG A 1 80 ? -1.087 13.283 1.239 1.00 95.62 80 ARG A CA 1
ATOM 566 C C . ARG A 1 80 ? -2.440 13.670 1.804 1.00 95.62 80 ARG A C 1
ATOM 568 O O . ARG A 1 80 ? -2.811 14.836 1.722 1.00 95.62 80 ARG A O 1
ATOM 575 N N . ASP A 1 81 ? -3.127 12.686 2.376 1.00 95.06 81 ASP A N 1
ATOM 576 C CA . ASP A 1 81 ? -4.378 12.884 3.112 1.00 95.06 81 ASP A CA 1
ATOM 577 C C . ASP A 1 81 ? -5.452 13.601 2.274 1.00 95.06 81 ASP A C 1
ATOM 579 O O . ASP A 1 81 ? -6.236 14.410 2.766 1.00 95.06 81 ASP A O 1
ATOM 583 N N . ILE A 1 82 ? -5.479 13.280 0.975 1.00 97.44 82 ILE A N 1
ATOM 584 C CA . ILE A 1 82 ? -6.487 13.738 0.019 1.00 97.44 82 ILE A CA 1
ATOM 585 C C . ILE A 1 82 ? -7.332 12.561 -0.484 1.00 97.44 82 ILE A C 1
ATOM 587 O O . ILE A 1 82 ? -6.847 11.426 -0.516 1.00 97.44 82 ILE A O 1
ATOM 591 N N . PRO A 1 83 ? -8.575 12.811 -0.931 1.00 97.75 83 PRO A N 1
ATOM 592 C CA . PRO A 1 83 ? -9.354 11.810 -1.646 1.00 97.75 83 PRO A CA 1
ATOM 593 C C . PRO A 1 83 ? -8.618 11.320 -2.900 1.00 97.75 83 PRO A C 1
ATOM 595 O O . PRO A 1 83 ? -8.191 12.130 -3.724 1.00 97.75 83 PRO A O 1
ATOM 598 N N . VAL A 1 84 ? -8.536 10.004 -3.092 1.00 97.81 84 VAL A N 1
ATOM 599 C CA . VAL A 1 84 ? -8.022 9.388 -4.329 1.00 97.81 84 VAL A CA 1
ATOM 600 C C . VAL A 1 84 ? -9.084 8.495 -4.960 1.00 97.81 84 VAL A C 1
ATOM 602 O O . VAL A 1 84 ? -9.934 7.944 -4.262 1.00 97.81 84 VAL A O 1
ATOM 605 N N . ARG A 1 85 ? -9.078 8.355 -6.291 1.00 97.69 85 ARG A N 1
ATOM 606 C CA . ARG A 1 85 ? -10.128 7.616 -7.005 1.00 97.69 85 ARG A CA 1
ATOM 607 C C . ARG A 1 85 ? -9.557 6.721 -8.092 1.00 97.69 85 ARG A C 1
ATOM 609 O O . ARG A 1 85 ? -9.055 7.199 -9.104 1.00 97.69 85 ARG A O 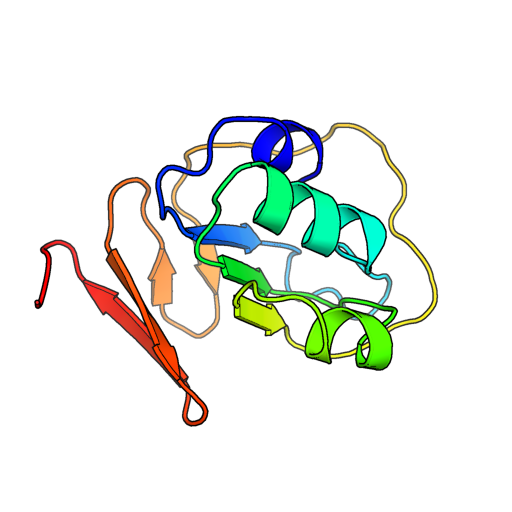1
ATOM 616 N N . PHE A 1 86 ? -9.742 5.419 -7.926 1.00 97.62 86 PHE A N 1
ATOM 617 C CA . PHE A 1 86 ? -9.373 4.404 -8.909 1.00 97.62 86 PHE A CA 1
ATOM 618 C C . PHE A 1 86 ? -10.283 3.180 -8.776 1.00 97.62 86 PHE A C 1
ATOM 620 O O . PHE A 1 86 ? -11.005 3.037 -7.794 1.00 97.62 86 PHE A O 1
ATOM 627 N N . ALA A 1 87 ? -10.308 2.324 -9.802 1.00 94.44 87 ALA A N 1
ATOM 628 C CA . ALA A 1 87 ? -11.173 1.135 -9.856 1.00 94.44 87 ALA A CA 1
ATOM 629 C C . ALA A 1 87 ? -12.673 1.418 -9.584 1.00 94.44 87 ALA A C 1
ATOM 631 O O . ALA A 1 87 ? -13.398 0.567 -9.085 1.00 94.44 87 ALA A O 1
ATOM 632 N N . GLY A 1 88 ? -13.147 2.630 -9.902 1.00 95.50 88 GLY A N 1
ATOM 633 C CA . GLY A 1 88 ? -14.534 3.047 -9.656 1.00 95.50 88 GLY A CA 1
ATOM 634 C C . GLY A 1 88 ? -14.855 3.434 -8.206 1.00 95.50 88 GLY A C 1
ATOM 635 O O . GLY A 1 88 ? -15.971 3.880 -7.954 1.00 95.50 88 GLY A O 1
ATOM 636 N N . VAL A 1 89 ? -13.890 3.347 -7.287 1.00 96.50 89 VAL A N 1
ATOM 637 C CA . VAL A 1 89 ? -14.042 3.636 -5.854 1.00 96.50 89 VAL A CA 1
ATOM 638 C C . VAL A 1 89 ? -13.305 4.926 -5.495 1.00 96.50 89 VAL A C 1
ATOM 640 O O . VAL A 1 89 ? -12.223 5.199 -6.016 1.00 96.50 89 VAL A O 1
ATOM 643 N N . THR A 1 90 ? -13.895 5.728 -4.608 1.00 97.56 90 THR A N 1
ATOM 644 C CA . THR A 1 90 ? -13.222 6.872 -3.980 1.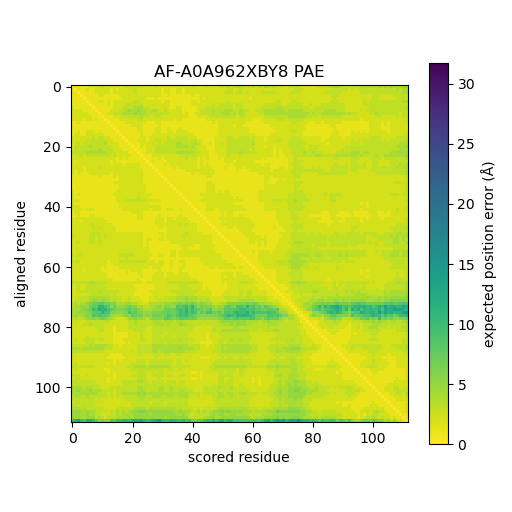00 97.56 90 THR A CA 1
ATOM 645 C C . THR A 1 90 ? -12.750 6.455 -2.593 1.00 97.56 90 THR A C 1
ATOM 647 O O . THR A 1 90 ? -13.561 6.070 -1.755 1.00 97.56 90 THR A O 1
ATOM 650 N N . PHE A 1 91 ? -11.449 6.553 -2.356 1.00 98.06 91 PHE A N 1
ATOM 651 C CA . PHE A 1 91 ? -10.826 6.331 -1.060 1.00 98.06 91 PHE A CA 1
ATOM 652 C C . PHE A 1 91 ? -10.663 7.684 -0.381 1.00 98.06 91 PHE A C 1
ATOM 654 O O . PHE A 1 91 ? -10.099 8.614 -0.963 1.00 98.06 91 PHE A O 1
ATOM 661 N N . LEU A 1 92 ? -11.186 7.792 0.832 1.00 98.12 92 LEU A N 1
ATOM 662 C CA . LEU A 1 92 ? -11.115 8.988 1.657 1.00 98.12 92 LEU A CA 1
ATOM 663 C C . LEU A 1 92 ? -10.217 8.694 2.863 1.00 98.12 92 LEU A C 1
ATOM 665 O O . LEU A 1 92 ? -10.232 7.560 3.350 1.00 98.12 92 LEU A O 1
ATOM 669 N N . PRO A 1 93 ? -9.443 9.677 3.352 1.00 97.31 93 PRO A N 1
ATOM 670 C CA . PRO A 1 93 ? -8.819 9.572 4.665 1.00 97.31 93 PRO A CA 1
ATOM 671 C C . PRO A 1 93 ? -9.854 9.203 5.737 1.00 97.31 93 PRO A C 1
ATOM 673 O O . PRO A 1 93 ? -11.034 9.526 5.602 1.00 97.31 93 PRO A O 1
ATOM 676 N N . ASP A 1 94 ? -9.405 8.495 6.772 1.00 95.75 94 ASP A N 1
ATOM 677 C CA . ASP A 1 94 ? -10.210 8.029 7.913 1.00 95.75 94 ASP A CA 1
ATOM 678 C C . ASP A 1 94 ? -11.318 7.004 7.595 1.00 95.75 94 ASP A C 1
ATOM 680 O O . ASP A 1 94 ? -12.004 6.533 8.502 1.00 95.75 94 ASP A O 1
ATOM 684 N N . HIS A 1 95 ? -11.475 6.593 6.332 1.00 97.75 95 HIS A N 1
ATOM 685 C CA . HIS A 1 95 ? -12.336 5.467 5.972 1.00 97.75 95 HIS A CA 1
ATOM 686 C C . HIS A 1 95 ? -11.663 4.121 6.258 1.00 97.75 95 HIS A C 1
ATOM 688 O O . HIS A 1 95 ? -10.440 3.984 6.290 1.00 97.75 95 HIS A O 1
ATOM 694 N N . TYR A 1 96 ? -12.497 3.097 6.398 1.00 97.88 96 TYR A N 1
ATOM 695 C CA . TYR A 1 96 ? -12.080 1.727 6.646 1.00 97.88 96 TYR A CA 1
ATOM 696 C C . TYR A 1 96 ? -11.921 0.977 5.330 1.00 97.88 96 TYR A C 1
ATOM 698 O O . TYR A 1 96 ? -12.772 1.080 4.442 1.00 97.88 96 TYR A O 1
ATOM 706 N N . ILE A 1 97 ? -10.843 0.202 5.226 1.00 97.25 97 ILE A N 1
ATOM 707 C CA . ILE A 1 97 ? -10.557 -0.663 4.083 1.00 97.25 97 ILE A CA 1
ATOM 708 C C . ILE A 1 97 ? -10.430 -2.092 4.580 1.00 97.25 97 ILE A C 1
ATOM 710 O O . ILE A 1 97 ? -9.705 -2.366 5.534 1.00 97.25 97 ILE A O 1
ATOM 714 N N . TYR A 1 98 ? -11.112 -2.990 3.886 1.00 97.38 98 TYR A N 1
ATOM 715 C CA . TYR A 1 98 ? -11.071 -4.426 4.112 1.00 97.38 98 TYR A CA 1
ATOM 716 C C . TYR A 1 98 ? -10.551 -5.091 2.846 1.00 97.38 98 TYR A C 1
ATOM 718 O O . TYR A 1 98 ? -10.918 -4.678 1.744 1.00 97.38 98 TYR A O 1
ATOM 726 N N . ALA A 1 99 ? -9.679 -6.081 3.000 1.00 96.88 99 ALA A N 1
ATOM 727 C CA . ALA A 1 99 ? -9.032 -6.764 1.892 1.00 96.88 99 ALA A CA 1
ATOM 728 C C . ALA A 1 99 ? -8.932 -8.262 2.174 1.00 96.88 99 ALA A C 1
ATOM 730 O O . ALA A 1 99 ? -8.556 -8.654 3.277 1.00 96.88 99 ALA A O 1
ATOM 731 N N . ASP A 1 100 ? -9.198 -9.067 1.156 1.00 9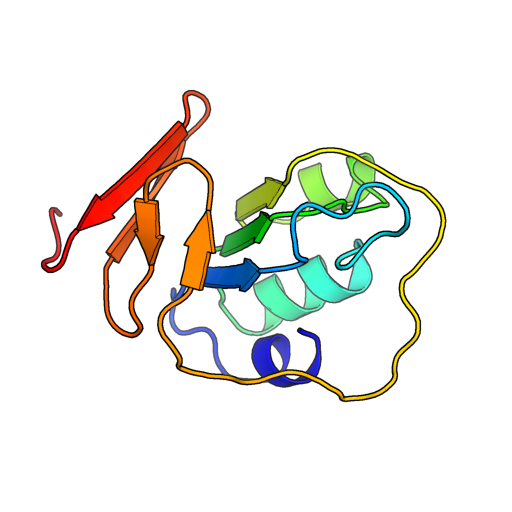6.38 100 ASP A N 1
ATOM 732 C CA . ASP A 1 100 ? -9.028 -10.521 1.146 1.00 96.38 100 ASP A CA 1
ATOM 733 C C . ASP A 1 100 ? -8.527 -10.971 -0.237 1.00 96.38 100 ASP A C 1
ATOM 735 O O . ASP A 1 100 ? -8.084 -10.145 -1.044 1.00 96.38 100 ASP A O 1
ATOM 739 N N . GLU A 1 101 ? -8.520 -12.269 -0.530 1.00 95.75 101 GLU A N 1
ATOM 740 C CA . GLU A 1 101 ? -8.152 -12.796 -1.846 1.00 95.75 101 GLU A CA 1
ATOM 741 C C . GLU A 1 101 ? -9.031 -12.266 -2.990 1.00 95.75 101 GLU A C 1
ATOM 743 O O . GLU A 1 101 ? -8.498 -11.999 -4.073 1.00 95.75 101 GLU A O 1
ATOM 748 N N . ASP A 1 102 ? -10.319 -12.037 -2.739 1.00 95.94 102 ASP A N 1
ATOM 749 C CA . ASP A 1 102 ? -11.321 -11.705 -3.751 1.00 95.94 102 ASP A CA 1
ATOM 750 C C . ASP A 1 102 ? -11.321 -10.217 -4.103 1.00 95.94 102 ASP A C 1
ATOM 752 O O . ASP A 1 102 ? -11.572 -9.842 -5.255 1.00 95.94 102 ASP A O 1
ATOM 756 N N . GLY A 1 103 ? -11.001 -9.338 -3.150 1.00 93.88 103 GLY A N 1
ATOM 757 C CA . GLY A 1 103 ? -10.981 -7.918 -3.451 1.00 93.88 103 GLY A CA 1
ATOM 758 C C . GLY A 1 103 ? -10.742 -6.970 -2.289 1.00 93.88 103 GLY A C 1
ATOM 759 O O . GLY A 1 103 ? -9.976 -7.224 -1.362 1.00 93.88 103 GLY A O 1
ATOM 760 N N . LEU A 1 104 ? -11.339 -5.788 -2.447 1.00 96.12 104 LEU A N 1
ATOM 761 C CA . LEU A 1 104 ? -11.253 -4.658 -1.535 1.00 96.12 104 LEU A CA 1
ATOM 762 C C . LEU A 1 104 ? -12.653 -4.094 -1.311 1.00 96.12 104 LEU A C 1
ATOM 764 O O . LEU A 1 104 ? -13.414 -3.918 -2.265 1.00 96.12 104 LEU A O 1
ATOM 768 N N . LEU A 1 105 ? -12.955 -3.736 -0.069 1.00 96.62 105 LEU A N 1
ATOM 769 C CA . LEU A 1 105 ? -14.166 -3.021 0.308 1.00 96.62 105 LEU A CA 1
ATOM 770 C C . LEU A 1 105 ? -13.799 -1.770 1.101 1.00 96.62 105 LEU A C 1
ATOM 772 O O . LEU A 1 105 ? -12.859 -1.783 1.894 1.00 96.62 105 LEU A O 1
ATOM 776 N N . VAL A 1 106 ? -14.548 -0.690 0.883 1.00 97.50 106 VAL A N 1
ATOM 777 C CA . VAL A 1 106 ? -14.361 0.588 1.575 1.00 97.50 106 VAL A CA 1
ATOM 778 C C . VAL A 1 106 ? -15.653 0.964 2.284 1.00 97.50 106 VAL A C 1
ATOM 780 O O . VAL A 1 106 ? -16.734 0.842 1.707 1.00 97.50 106 VAL A O 1
ATOM 783 N N . SER A 1 107 ? -15.543 1.438 3.520 1.00 97.94 107 SER A N 1
ATOM 784 C CA . SER A 1 107 ? -16.675 1.892 4.324 1.00 97.94 107 SER A CA 1
ATOM 785 C C . SER A 1 107 ? -16.321 3.169 5.082 1.00 97.94 107 SER A C 1
ATOM 787 O O . SER A 1 107 ? -15.200 3.330 5.552 1.00 97.94 107 SER A O 1
ATOM 789 N N . GLU A 1 108 ? -17.289 4.071 5.235 1.00 97.44 108 GLU A N 1
ATOM 790 C CA . GLU A 1 108 ? -17.160 5.266 6.085 1.00 97.44 108 GLU A CA 1
ATOM 791 C C . GLU A 1 108 ? -17.071 4.899 7.578 1.00 97.44 108 GLU A C 1
ATOM 793 O O . GLU A 1 108 ? -16.497 5.627 8.378 1.00 97.44 108 GLU A O 1
ATOM 798 N N . LYS A 1 109 ? -17.643 3.754 7.967 1.00 97.12 109 LYS A N 1
ATOM 799 C CA . LYS A 1 109 ? -17.736 3.292 9.359 1.00 97.12 109 LYS A CA 1
ATOM 800 C C . LYS A 1 109 ? -17.167 1.883 9.506 1.00 97.12 109 LYS A C 1
ATOM 802 O O . LYS A 1 109 ? -17.232 1.121 8.534 1.00 97.12 109 LYS A O 1
ATOM 807 N N . PRO A 1 110 ? -16.668 1.505 10.696 1.00 96.31 110 PRO A N 1
ATOM 808 C CA . PRO A 1 110 ? -16.194 0.148 10.917 1.00 96.31 110 PRO A CA 1
ATOM 809 C C . PRO A 1 110 ? -17.349 -0.844 10.736 1.00 96.31 110 PRO A C 1
ATOM 811 O O . PRO A 1 110 ? -18.460 -0.617 11.218 1.00 96.31 110 PRO A O 1
ATOM 814 N N . LEU A 1 111 ? -17.090 -1.924 10.000 1.00 95.12 111 LEU A N 1
ATOM 815 C CA . LEU A 1 111 ? -18.029 -3.029 9.781 1.00 95.12 111 LEU A CA 1
ATOM 816 C C . LEU A 1 111 ? -17.858 -4.170 10.794 1.00 95.12 111 LEU A C 1
ATOM 818 O O . LEU A 1 111 ? -18.719 -5.047 10.865 1.00 95.12 111 LEU A O 1
ATOM 822 N N . ILE A 1 112 ? -16.758 -4.149 11.549 1.00 89.44 112 ILE A N 1
ATOM 823 C CA . ILE A 1 112 ? -16.388 -5.100 12.604 1.00 89.44 112 ILE A CA 1
ATOM 824 C C . ILE A 1 112 ? -15.920 -4.349 13.844 1.00 89.44 112 ILE A C 1
ATOM 826 O O . ILE A 1 112 ? -15.380 -3.230 13.670 1.00 89.44 112 ILE A O 1
#

pLDDT: mean 96.72, std 2.83, range [81.94, 98.69]

Sequence (112 aa):
VRSALEEPGDGRVLVVDGGGSMRCALLGDQLAELAEENGWAGIVINGCIRDSAAIAEIPVGVKALGVHPLKSVKRGIGERDIPVRFAGVTFLPDHYIYADEDGLLVSEKPLI

Nearest PDB structures (foldseek):
  3c8o-assembly1_B  TM=9.934E-01  e=2.178E-11  Pseudomonas aeruginosa
  1j3l-assembly1_A  TM=9.841E-01  e=5.620E-11  Thermus thermophilus
  2pcn-assembly1_A  TM=9.795E-01  e=1.144E-10  Geobacillus kaustophilus HTA426
  2yjv-assembly1_A  TM=9.914E-01  e=2.641E-09  Escherichia coli K-12
  1vi4-assembly1_A  TM=9.711E-01  e=6.052E-09  Vibrio cholerae

Secondary structure (DSSP, 8-state):
-HHHHTS--TT-EEEEEEEEEEEEEEE-HHHHHHHHHTT--EEEEEEEES-HHHHTTSSSEEEEEEE-SSBPP-------SS-EEETTEEE-TT-EEEE-SS-EEEESS---

Foldseek 3Di:
DQVVLQAQQCQPEAEEEPVLEAAAAPEELVSLQSNLVSNYQEYEYSYEHENVVNSVVRNHHYHYPYHDDHHDDPPVDDDPQQWDDDPNDIDHPPWDWDDDPVGIDIGNDDPD

Mean predicted aligned error: 2.51 Å